Protein AF-A0A1G1T6R7-F1 (afdb_monomer)

Foldseek 3Di:
DKWFADPVQWIADFDDPPDDDDDPVPRFDADPVRDGDTDSDPVRVQVVVVVVQKDFDDWDWDDDDVGIMIDTDIDGHDPPPD

Mean predicted aligned error: 8.92 Å

pLDDT: mean 73.52, std 12.58, range [41.72, 90.75]

Solvent-accessible surface area (backbone atoms only — not comparable to full-atom values): 5118 Å² total; per-residue (Å²): 57,40,38,37,78,42,100,83,67,38,33,51,62,40,57,75,88,84,64,90,80,69,66,81,83,76,42,50,51,55,48,101,86,68,46,76,63,81,36,74,36,69,65,54,46,51,52,52,41,41,76,73,40,34,42,86,73,48,75,52,76,51,78,50,99,95,48,68,35,47,36,38,44,68,43,73,65,70,79,78,84,128

Sequence (82 aa):
MKAREKFNGRVVVSIDYGQQQKPLSENLFRDPAGQTVEFNSAVDALNWLNAQGWELASTFFLVDDGDSAAYYVLRRRLPKAG

Radius of gyration: 13.65 Å; Cα contacts (8 Å, |Δi|>4): 115; chains: 1; bounding box: 38×24×42 Å

Secondary structure (DSSP, 8-state):
-EEEE-TTS-EEEE---SS-PPPTTSSS-B-TTSPBPPBSSHHHHHHHHHHTTEEEEEEEEEEETTEEEEEEEEEE-PPPP-

Nearest PDB structures (foldseek):
  6s4l-assembly1_D  TM=5.537E-01  e=2.876E-02  Homo sapiens
  6s4l-assembly1_E  TM=5.493E-01  e=3.440E-02  Homo sapiens
  8bgt-assembly1_A  TM=7.483E-01  e=1.486E+00  Photorhabdus laumondii subsp. laumondii TTO1
  8hkz-assembly1_L15E  TM=3.368E-01  e=1.038E+00  Sulfolobus acidocaldarius DSM 639
  6z1p-assembly1_BX  TM=4.479E-01  e=3.432E+00  Tetrahymena thermophila SB210

Organism: NCBI:txid1908236

Structure (mmCIF, N/CA/C/O backbone):
data_AF-A0A1G1T6R7-F1
#
_entry.id   AF-A0A1G1T6R7-F1
#
loop_
_atom_site.group_PDB
_atom_site.id
_atom_site.type_symbol
_atom_site.label_atom_id
_atom_site.label_alt_id
_atom_site.label_comp_id
_atom_site.label_asym_id
_atom_site.label_entity_id
_atom_site.label_seq_id
_atom_site.pdbx_PDB_ins_code
_atom_site.Cartn_x
_atom_site.Cartn_y
_atom_site.Cartn_z
_atom_site.occupancy
_atom_site.B_iso_or_equiv
_atom_site.auth_seq_id
_atom_site.auth_comp_id
_atom_site.auth_asym_id
_atom_site.auth_atom_id
_atom_site.pdbx_PDB_model_num
ATOM 1 N N . MET A 1 1 ? -6.193 3.070 -4.761 1.00 78.81 1 MET A N 1
ATOM 2 C CA . MET A 1 1 ? -4.731 3.250 -4.652 1.00 78.81 1 MET A CA 1
ATOM 3 C C . MET A 1 1 ? -4.105 2.925 -5.999 1.00 78.81 1 MET A C 1
ATOM 5 O O . MET A 1 1 ? -4.462 1.913 -6.583 1.00 78.81 1 MET A O 1
ATOM 9 N N . LYS A 1 2 ? -3.220 3.779 -6.508 1.00 76.62 2 LYS A N 1
ATOM 10 C CA . LYS A 1 2 ? -2.417 3.565 -7.712 1.00 76.62 2 LYS A CA 1
ATOM 11 C C . LYS A 1 2 ? -0.953 3.475 -7.296 1.00 76.62 2 LYS A C 1
ATOM 13 O O . LYS A 1 2 ? -0.470 4.375 -6.613 1.00 76.62 2 LYS A O 1
ATOM 18 N N . ALA A 1 3 ? -0.270 2.412 -7.695 1.00 74.81 3 ALA A N 1
ATOM 19 C CA . ALA A 1 3 ? 1.165 2.247 -7.502 1.00 74.81 3 ALA A CA 1
ATOM 20 C C . ALA A 1 3 ? 1.889 2.463 -8.834 1.00 74.81 3 ALA A C 1
ATOM 22 O O . ALA A 1 3 ? 1.487 1.903 -9.856 1.00 74.81 3 ALA A O 1
ATOM 23 N N . ARG A 1 4 ? 2.950 3.270 -8.815 1.00 71.62 4 ARG A N 1
ATOM 24 C CA . ARG A 1 4 ? 3.875 3.444 -9.940 1.00 71.62 4 ARG A CA 1
ATOM 25 C C . ARG A 1 4 ? 5.298 3.185 -9.473 1.00 71.62 4 ARG A C 1
ATOM 27 O O . ARG A 1 4 ? 5.726 3.764 -8.472 1.00 71.62 4 ARG A O 1
ATOM 34 N N . GLU A 1 5 ? 6.016 2.346 -10.200 1.00 69.06 5 GLU A N 1
ATOM 35 C CA . GLU A 1 5 ? 7.437 2.110 -9.962 1.00 69.06 5 GLU A CA 1
ATOM 36 C C . GLU A 1 5 ? 8.264 3.303 -10.454 1.00 69.06 5 GLU A C 1
ATOM 38 O O . GLU A 1 5 ? 7.978 3.907 -11.487 1.00 69.06 5 GLU A O 1
ATOM 43 N N . LYS A 1 6 ? 9.286 3.674 -9.684 1.00 69.69 6 LYS A N 1
ATOM 44 C CA . LYS A 1 6 ? 10.322 4.627 -10.082 1.00 69.69 6 LYS A CA 1
ATOM 45 C C . LYS A 1 6 ? 11.554 3.869 -10.564 1.00 69.69 6 LYS A C 1
ATOM 47 O O . LYS A 1 6 ? 11.829 2.758 -10.125 1.00 69.69 6 LYS A O 1
ATOM 52 N N . PHE A 1 7 ? 12.379 4.550 -11.355 1.00 66.31 7 PHE A N 1
ATOM 53 C CA . PHE A 1 7 ? 13.654 4.043 -11.883 1.00 66.31 7 PHE A CA 1
ATOM 54 C C . PHE A 1 7 ? 14.651 3.511 -10.833 1.00 66.31 7 PHE A C 1
ATOM 56 O O . PHE A 1 7 ?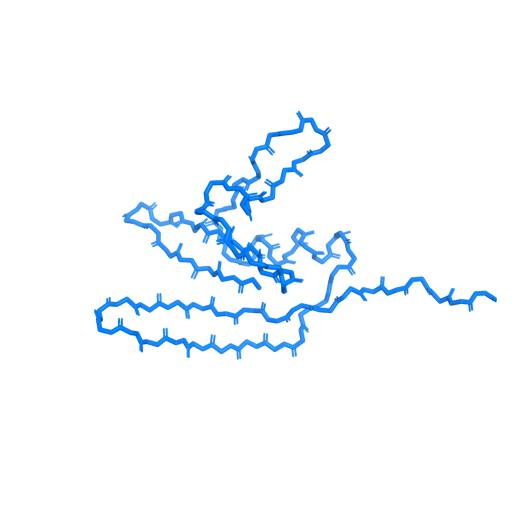 15.589 2.811 -11.193 1.00 66.31 7 PHE A O 1
ATOM 63 N N . ASN A 1 8 ? 14.476 3.822 -9.543 1.00 71.25 8 ASN A N 1
ATOM 64 C CA . ASN A 1 8 ? 15.319 3.329 -8.446 1.00 71.25 8 ASN A CA 1
ATOM 65 C C . ASN A 1 8 ? 14.672 2.198 -7.621 1.00 71.25 8 ASN A C 1
ATOM 67 O O . ASN A 1 8 ? 15.090 1.962 -6.491 1.00 71.25 8 ASN A O 1
ATOM 71 N N . GLY A 1 9 ? 13.623 1.551 -8.139 1.00 65.12 9 GLY A N 1
ATOM 72 C CA . GLY A 1 9 ? 12.906 0.467 -7.459 1.00 65.12 9 GLY A CA 1
ATOM 73 C C . GLY A 1 9 ? 11.957 0.921 -6.345 1.00 65.12 9 GLY A C 1
ATOM 74 O O . GLY A 1 9 ? 11.295 0.089 -5.735 1.00 65.12 9 GLY A O 1
ATOM 75 N N . ARG A 1 10 ? 11.854 2.229 -6.069 1.00 71.00 10 ARG A N 1
ATOM 76 C CA . ARG A 1 10 ? 10.877 2.771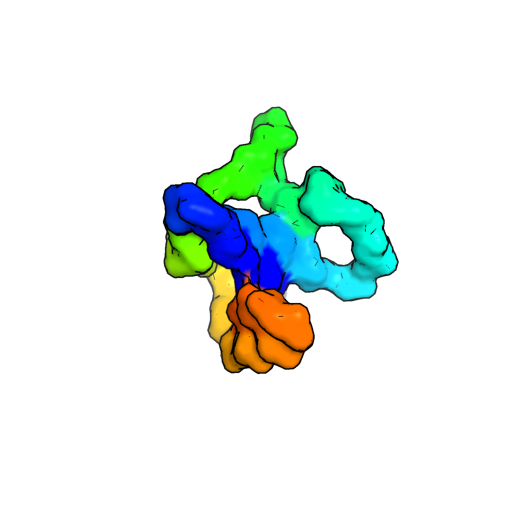 -5.108 1.00 71.00 10 ARG A CA 1
ATOM 77 C C . ARG A 1 10 ? 9.508 2.877 -5.763 1.00 71.00 10 ARG A C 1
ATOM 79 O O . ARG A 1 10 ? 9.404 3.176 -6.950 1.00 71.00 10 ARG A O 1
ATOM 86 N N . VAL A 1 11 ? 8.449 2.723 -4.978 1.00 65.56 11 VAL A N 1
ATOM 87 C CA . VAL A 1 11 ? 7.072 2.838 -5.469 1.00 65.56 11 VAL A CA 1
ATOM 88 C C . VAL A 1 11 ? 6.448 4.122 -4.940 1.00 65.56 11 VAL A C 1
ATOM 90 O O . VAL A 1 11 ? 6.476 4.390 -3.741 1.00 65.56 11 VAL A O 1
ATOM 93 N N . VAL A 1 12 ? 5.853 4.922 -5.828 1.00 64.62 12 VAL A N 1
ATOM 94 C CA . VAL A 1 12 ? 4.957 6.007 -5.411 1.00 64.62 12 VAL A CA 1
ATOM 95 C C . VAL A 1 12 ? 3.535 5.498 -5.423 1.00 64.62 12 VAL A C 1
ATOM 97 O O . VAL A 1 12 ? 3.046 4.974 -6.425 1.00 64.62 12 VAL A O 1
ATOM 100 N N . VAL A 1 13 ? 2.876 5.689 -4.289 1.00 65.00 13 VAL A N 1
ATOM 101 C CA . VAL A 1 13 ? 1.505 5.276 -4.059 1.00 65.00 13 VAL A CA 1
ATOM 102 C C . VAL A 1 13 ? 0.638 6.519 -3.927 1.00 65.00 13 VAL A C 1
ATOM 104 O O . VAL A 1 13 ? 0.869 7.339 -3.043 1.00 65.00 13 VAL A O 1
ATOM 107 N N . SER A 1 14 ? -0.374 6.650 -4.782 1.00 66.31 14 SER A N 1
ATOM 108 C CA . SER A 1 14 ? -1.432 7.649 -4.614 1.00 66.31 14 SER A CA 1
ATOM 109 C C . SER A 1 14 ? -2.753 6.971 -4.271 1.00 66.31 14 SER A C 1
ATOM 111 O O . SER A 1 14 ? -3.033 5.856 -4.722 1.00 66.31 14 SER A O 1
ATOM 113 N N . ILE A 1 15 ? -3.593 7.618 -3.467 1.00 66.00 15 ILE A N 1
ATOM 114 C CA . ILE A 1 15 ? -4.968 7.162 -3.244 1.00 66.00 15 ILE A CA 1
ATOM 115 C C . ILE A 1 15 ? -5.939 8.146 -3.859 1.00 66.00 15 ILE A C 1
ATOM 117 O O . ILE A 1 15 ? -5.840 9.350 -3.664 1.00 66.00 15 ILE A O 1
ATOM 121 N N . ASP A 1 16 ? -6.878 7.586 -4.611 1.00 64.81 16 ASP A N 1
ATOM 122 C CA . ASP A 1 16 ? -8.046 8.291 -5.093 1.00 64.81 16 ASP A CA 1
ATOM 123 C C . ASP A 1 16 ? -9.210 8.020 -4.136 1.00 64.81 16 ASP A C 1
ATOM 125 O O . ASP A 1 16 ? -9.582 6.863 -3.932 1.00 64.81 16 ASP A O 1
ATOM 129 N N . TYR A 1 17 ? -9.740 9.083 -3.530 1.00 60.81 17 TYR A N 1
ATOM 130 C CA . TYR A 1 17 ? -10.924 9.051 -2.668 1.00 60.81 17 TYR A CA 1
ATOM 131 C C . TYR A 1 17 ? -12.199 9.514 -3.406 1.00 60.81 17 TYR A C 1
ATOM 133 O O . TYR A 1 17 ? -13.224 9.727 -2.763 1.00 60.81 17 TYR A O 1
ATOM 141 N N . GLY A 1 18 ? -12.156 9.691 -4.734 1.00 51.50 18 GLY A N 1
ATOM 142 C CA . GLY A 1 18 ? -13.299 10.112 -5.553 1.00 51.50 18 GLY A CA 1
ATOM 143 C C . GLY A 1 18 ? -13.537 11.628 -5.622 1.00 51.50 18 GLY A C 1
ATOM 144 O O . GLY A 1 18 ? -14.612 12.050 -6.037 1.00 51.50 18 GLY A O 1
ATOM 145 N N . GLN A 1 19 ? -12.568 12.459 -5.221 1.00 48.81 19 GLN A N 1
ATOM 146 C CA . GLN A 1 19 ? -12.619 13.926 -5.362 1.00 48.81 19 GLN A CA 1
ATOM 147 C C . GLN A 1 19 ? -11.835 14.389 -6.604 1.00 48.81 19 GLN A C 1
ATOM 149 O O . GLN A 1 19 ? -10.901 13.706 -7.020 1.00 48.81 19 GLN A O 1
ATOM 154 N N . GLN A 1 20 ? -12.190 15.547 -7.191 1.00 41.72 20 GLN A N 1
ATOM 155 C CA . GLN A 1 20 ? -11.453 16.143 -8.320 1.00 41.72 20 GLN A CA 1
ATOM 156 C C . GLN A 1 20 ? -9.960 16.251 -7.977 1.00 41.72 20 GLN A C 1
ATOM 158 O O . GLN A 1 20 ? -9.561 16.983 -7.071 1.00 41.72 20 GLN A O 1
ATOM 163 N N . GLN A 1 21 ? -9.145 15.477 -8.692 1.00 47.50 21 GLN A N 1
ATOM 164 C CA . GLN A 1 21 ? -7.739 15.277 -8.368 1.00 47.50 21 GLN A CA 1
ATOM 165 C C . GLN A 1 21 ? -6.917 16.525 -8.705 1.00 47.50 21 GLN A C 1
ATOM 167 O O . GLN A 1 21 ? -6.836 16.931 -9.865 1.00 47.50 21 GLN A O 1
ATOM 172 N N . LYS A 1 22 ? -6.263 17.108 -7.699 1.00 49.03 22 LYS A N 1
ATOM 173 C CA . LYS A 1 22 ? -5.140 18.037 -7.891 1.00 49.03 22 LYS A CA 1
ATOM 174 C C . LYS A 1 22 ? -3.835 17.254 -8.144 1.00 49.03 22 LYS A C 1
ATOM 176 O O . LYS A 1 22 ? -3.813 16.040 -7.921 1.00 49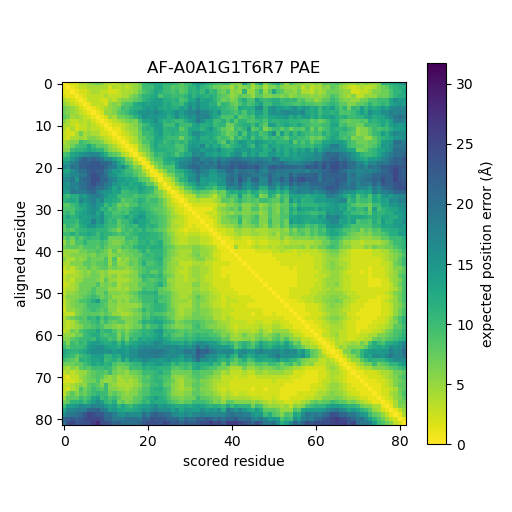.03 22 LYS A O 1
ATOM 181 N N . PRO A 1 23 ? -2.764 17.897 -8.655 1.00 48.09 23 PRO A N 1
ATOM 182 C CA . PRO A 1 23 ? -1.519 17.228 -9.038 1.00 48.09 23 PRO A CA 1
ATOM 183 C C . PRO A 1 23 ? -0.934 16.332 -7.935 1.00 48.09 23 PRO A C 1
ATOM 185 O O . PRO A 1 23 ? -1.138 16.563 -6.746 1.00 48.09 23 PRO A O 1
ATOM 188 N N . LEU A 1 24 ? -0.158 15.330 -8.364 1.00 49.19 24 LEU A N 1
ATOM 189 C CA . LEU A 1 24 ? 0.389 14.186 -7.610 1.00 49.19 24 LEU A CA 1
ATOM 190 C C . LEU A 1 24 ? 0.907 14.465 -6.177 1.00 49.19 24 LEU A C 1
ATOM 192 O O . LEU A 1 24 ? 0.934 13.548 -5.361 1.00 49.19 24 LEU A O 1
ATOM 196 N N . SER A 1 25 ? 1.335 15.693 -5.873 1.00 51.97 25 SER A N 1
ATOM 197 C CA . SER A 1 25 ? 1.897 16.117 -4.584 1.00 51.97 25 SER A CA 1
ATOM 198 C C . SER A 1 25 ? 0.882 16.234 -3.442 1.00 51.97 25 SER A C 1
ATOM 200 O O . SER A 1 25 ? 1.280 16.181 -2.279 1.00 51.97 25 SER A O 1
ATOM 202 N N . GLU A 1 26 ? -0.410 16.402 -3.736 1.00 51.91 26 GLU A N 1
ATOM 203 C CA . GLU A 1 26 ? -1.440 16.619 -2.703 1.00 51.91 26 GLU A CA 1
ATOM 204 C C . GLU A 1 26 ? -2.120 15.324 -2.225 1.00 51.91 26 GLU A C 1
ATOM 206 O O . GLU A 1 26 ? -2.704 15.306 -1.146 1.00 51.91 26 GLU A O 1
ATOM 211 N N . ASN A 1 27 ? -1.972 14.219 -2.965 1.00 58.50 27 ASN A N 1
ATOM 212 C CA . ASN A 1 27 ? -2.649 12.942 -2.681 1.00 58.50 27 ASN A CA 1
ATOM 213 C C . ASN A 1 27 ? -1.738 11.894 -2.018 1.00 58.50 27 ASN A C 1
ATOM 215 O O . ASN A 1 27 ? -2.039 10.696 -2.029 1.00 58.50 27 ASN A O 1
ATOM 219 N N . LEU A 1 28 ? -0.594 12.331 -1.492 1.00 64.56 28 LEU A N 1
ATOM 220 C CA . LEU A 1 28 ? 0.334 11.473 -0.767 1.00 64.56 28 LEU A CA 1
ATOM 221 C C . LEU A 1 28 ? -0.169 11.253 0.659 1.00 64.56 28 LEU A C 1
ATOM 223 O O . LEU A 1 28 ? -0.690 12.172 1.295 1.00 64.56 28 LEU A O 1
ATOM 227 N N . PHE A 1 29 ? 0.019 10.042 1.179 1.00 66.62 29 PHE A N 1
ATOM 228 C CA . PHE A 1 29 ? -0.245 9.791 2.589 1.00 66.62 29 PHE A CA 1
ATOM 229 C C . PHE A 1 29 ? 0.654 10.642 3.456 1.00 66.62 29 PHE A C 1
ATOM 231 O O . 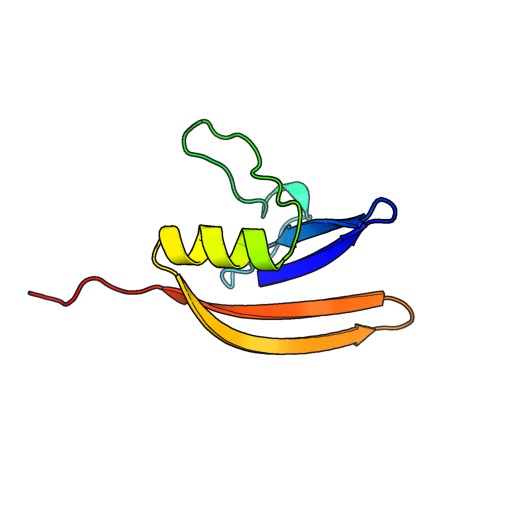PHE A 1 29 ? 1.856 10.707 3.216 1.00 66.62 29 PHE A O 1
ATOM 238 N N . ARG A 1 30 ? 0.062 11.248 4.481 1.00 71.88 30 ARG A N 1
ATOM 239 C CA . ARG A 1 30 ? 0.798 11.948 5.519 1.00 71.88 30 ARG A CA 1
ATOM 240 C C . ARG A 1 30 ? 0.594 11.255 6.853 1.00 71.88 30 ARG A C 1
ATOM 242 O O . ARG A 1 30 ? -0.513 10.808 7.155 1.00 71.88 30 ARG A O 1
ATOM 249 N N . ASP A 1 31 ? 1.669 11.142 7.617 1.00 68.38 31 ASP A N 1
ATOM 250 C CA . ASP A 1 31 ? 1.606 10.721 9.011 1.00 68.38 31 ASP A CA 1
ATOM 251 C C . ASP A 1 31 ? 0.908 11.805 9.874 1.00 68.38 31 ASP A C 1
ATOM 253 O O . ASP A 1 31 ? 0.616 12.903 9.383 1.00 68.38 31 ASP A O 1
ATOM 257 N N . PRO A 1 32 ? 0.625 11.545 11.165 1.00 69.75 32 PRO A N 1
ATOM 258 C CA . PRO A 1 32 ? 0.050 12.555 12.058 1.00 69.75 32 PRO A CA 1
ATOM 259 C C . PRO A 1 32 ? 0.905 13.823 12.227 1.00 69.75 32 PRO A C 1
ATOM 261 O O . PRO A 1 32 ? 0.382 14.848 12.655 1.00 69.75 32 PRO A O 1
ATOM 264 N N . ALA A 1 33 ? 2.199 13.769 11.896 1.00 73.19 33 ALA A N 1
ATOM 265 C CA . ALA A 1 33 ? 3.114 14.909 11.906 1.00 73.19 33 ALA A CA 1
ATOM 266 C C . ALA A 1 33 ? 3.115 15.690 10.572 1.00 73.19 33 ALA A C 1
ATOM 268 O O . ALA A 1 33 ? 3.816 16.692 10.442 1.00 73.19 33 ALA A O 1
ATOM 269 N N . GLY A 1 34 ? 2.319 15.267 9.583 1.00 71.75 34 GLY A N 1
ATOM 270 C CA . GLY A 1 34 ? 2.186 15.916 8.281 1.00 71.75 34 GLY A CA 1
ATOM 271 C C . GLY A 1 34 ? 3.261 15.533 7.258 1.00 71.75 34 GLY A C 1
ATOM 272 O O . GLY A 1 34 ? 3.277 16.123 6.170 1.00 71.75 34 GLY A O 1
ATOM 273 N N . GLN A 1 35 ? 4.130 14.567 7.571 1.00 73.38 35 GLN A N 1
ATOM 274 C CA . GLN A 1 35 ? 5.198 14.095 6.688 1.00 73.38 35 GLN A CA 1
ATOM 275 C C . GLN A 1 35 ? 4.679 13.064 5.695 1.00 73.38 35 GLN A C 1
ATOM 277 O O . GLN A 1 35 ? 3.919 12.169 6.058 1.00 73.38 35 GLN A O 1
ATOM 282 N N . THR A 1 36 ? 5.133 13.165 4.446 1.00 74.38 36 THR A N 1
ATOM 283 C CA . THR A 1 36 ? 4.841 12.178 3.404 1.00 74.38 36 THR A CA 1
ATOM 284 C C . THR A 1 36 ? 5.340 10.796 3.815 1.00 74.38 36 THR A C 1
ATOM 286 O O . THR A 1 36 ? 6.526 10.612 4.079 1.00 74.38 36 THR A O 1
ATOM 289 N N . VAL A 1 37 ? 4.446 9.812 3.803 1.00 74.69 37 VAL A N 1
ATOM 290 C CA . VAL A 1 37 ? 4.794 8.407 3.998 1.00 74.69 37 VAL A CA 1
ATOM 291 C C . VAL A 1 37 ? 5.296 7.845 2.670 1.00 74.69 37 VAL A C 1
ATOM 293 O O . VAL A 1 37 ? 4.560 7.795 1.683 1.00 74.69 37 VAL A O 1
ATOM 296 N N . GLU A 1 38 ? 6.559 7.427 2.645 1.00 75.56 38 GLU A N 1
ATOM 297 C CA . GLU A 1 38 ? 7.143 6.680 1.532 1.00 75.56 38 GLU A CA 1
ATOM 298 C C . GLU A 1 38 ? 7.136 5.180 1.835 1.00 75.56 38 GLU A C 1
ATOM 300 O O . GLU A 1 38 ? 7.381 4.761 2.966 1.00 75.56 38 GLU A O 1
ATOM 305 N N . PHE A 1 39 ? 6.887 4.365 0.811 1.00 80.25 39 PHE A N 1
ATOM 306 C CA . PHE A 1 39 ? 6.882 2.908 0.922 1.00 80.25 39 PHE A CA 1
ATOM 307 C C . PHE A 1 39 ? 7.964 2.310 0.022 1.00 80.25 39 PHE A C 1
ATOM 309 O O . PHE A 1 39 ? 8.176 2.783 -1.098 1.00 80.25 39 PHE A O 1
ATOM 316 N N . ASN A 1 40 ? 8.637 1.255 0.491 1.00 81.94 40 ASN A N 1
ATOM 317 C CA . ASN A 1 40 ? 9.654 0.571 -0.313 1.00 81.94 40 ASN A CA 1
ATOM 318 C C . ASN A 1 40 ? 9.021 -0.344 -1.370 1.00 81.94 40 ASN A C 1
ATOM 320 O O . ASN A 1 40 ? 9.662 -0.660 -2.365 1.00 81.94 40 ASN A O 1
ATOM 324 N N . SER A 1 41 ? 7.756 -0.734 -1.188 1.00 80.44 41 SER A N 1
ATOM 325 C CA . SER A 1 41 ? 6.989 -1.523 -2.151 1.00 80.44 41 SER A CA 1
ATOM 326 C C . SER A 1 41 ? 5.482 -1.236 -2.072 1.00 80.44 41 SER A C 1
ATOM 328 O O . SER A 1 41 ? 4.981 -0.665 -1.100 1.00 80.44 41 SER A O 1
ATOM 330 N N . ALA A 1 42 ? 4.725 -1.680 -3.082 1.00 82.81 42 ALA A N 1
ATOM 331 C CA . ALA A 1 42 ? 3.261 -1.661 -3.025 1.00 82.81 42 ALA A CA 1
ATOM 332 C C . ALA A 1 42 ? 2.713 -2.556 -1.895 1.00 82.81 42 ALA A C 1
ATOM 334 O O . ALA A 1 42 ? 1.698 -2.223 -1.288 1.00 82.81 42 ALA A O 1
ATOM 335 N N . VAL A 1 43 ? 3.399 -3.661 -1.579 1.00 87.62 43 VAL A N 1
ATOM 336 C CA . VAL A 1 43 ? 3.025 -4.570 -0.483 1.00 87.62 43 VAL A CA 1
ATOM 337 C C . VAL A 1 43 ? 3.188 -3.886 0.873 1.00 87.62 43 VAL A C 1
ATOM 339 O O . VAL A 1 43 ? 2.295 -3.989 1.711 1.00 87.62 43 VAL A O 1
ATOM 342 N N . ASP A 1 44 ? 4.261 -3.117 1.071 1.00 84.56 44 ASP A N 1
ATOM 343 C CA . ASP A 1 44 ? 4.462 -2.338 2.301 1.00 84.56 44 ASP A CA 1
ATOM 344 C C . ASP A 1 44 ? 3.334 -1.326 2.500 1.00 84.56 44 ASP A C 1
ATOM 346 O O . ASP A 1 44 ? 2.793 -1.197 3.600 1.00 84.56 44 ASP A O 1
ATOM 350 N N . ALA A 1 45 ? 2.924 -0.658 1.418 1.00 84.12 45 ALA A N 1
ATOM 351 C CA . ALA A 1 45 ? 1.796 0.262 1.443 1.00 84.12 45 ALA A CA 1
ATOM 352 C C . ALA A 1 45 ? 0.485 -0.451 1.803 1.00 84.12 45 ALA A C 1
ATOM 354 O O . ALA A 1 45 ? -0.269 0.039 2.640 1.00 84.12 45 ALA A O 1
ATOM 355 N N . LEU A 1 46 ? 0.214 -1.624 1.221 1.00 87.75 46 LEU A N 1
ATOM 356 C CA . LEU A 1 46 ? -0.977 -2.417 1.541 1.00 87.75 46 LEU A CA 1
ATOM 357 C C . LEU A 1 46 ? -0.983 -2.894 2.997 1.00 87.75 46 LEU A C 1
ATOM 359 O O . LEU A 1 46 ? -2.020 -2.816 3.655 1.00 87.75 46 LEU A O 1
ATOM 363 N N . ASN A 1 47 ? 0.161 -3.340 3.515 1.00 89.44 47 ASN A N 1
ATOM 364 C CA . ASN A 1 47 ? 0.304 -3.756 4.908 1.00 89.44 47 ASN A CA 1
ATOM 365 C C . ASN A 1 47 ? 0.051 -2.588 5.864 1.00 89.44 47 ASN A C 1
ATOM 367 O O . ASN A 1 47 ? -0.702 -2.727 6.831 1.00 89.44 47 ASN A O 1
ATOM 371 N N . TRP A 1 48 ? 0.619 -1.418 5.565 1.00 85.62 48 TRP A N 1
ATOM 372 C CA . TRP A 1 48 ? 0.370 -0.204 6.334 1.00 85.62 48 TRP A CA 1
ATOM 373 C C . TRP A 1 48 ? -1.110 0.195 6.289 1.00 85.62 48 TRP A C 1
ATOM 375 O O . TRP A 1 48 ? -1.719 0.413 7.334 1.00 85.62 48 TRP A O 1
ATOM 385 N N . LEU A 1 49 ? -1.733 0.200 5.107 1.00 84.56 49 LEU A N 1
ATOM 386 C CA . LEU A 1 49 ? -3.160 0.503 4.938 1.00 84.56 49 LEU A CA 1
ATOM 387 C C . LEU A 1 49 ? -4.048 -0.477 5.702 1.00 84.56 49 LEU A C 1
ATOM 389 O O . LEU A 1 49 ? -5.028 -0.065 6.328 1.00 84.56 49 LEU A O 1
ATOM 393 N N . ASN A 1 50 ? -3.674 -1.755 5.714 1.00 89.31 50 ASN A N 1
ATOM 394 C CA . ASN A 1 50 ? -4.361 -2.762 6.501 1.00 89.31 50 ASN A CA 1
ATOM 395 C C . ASN A 1 50 ? -4.276 -2.476 8.002 1.00 89.31 50 ASN A C 1
ATOM 397 O O . ASN A 1 50 ? -5.295 -2.556 8.686 1.00 89.31 50 ASN A O 1
ATOM 401 N N . ALA A 1 51 ? -3.118 -2.064 8.518 1.00 87.38 51 ALA A N 1
ATOM 402 C CA . ALA A 1 51 ? -3.000 -1.629 9.911 1.00 87.38 51 ALA A CA 1
ATOM 403 C C . ALA A 1 51 ? 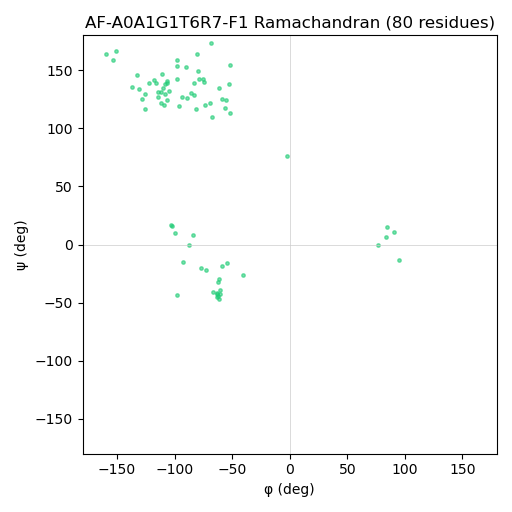-3.874 -0.396 10.225 1.00 87.38 51 ALA A C 1
ATOM 405 O O . ALA A 1 51 ? -4.385 -0.272 11.334 1.00 87.38 51 ALA A O 1
ATOM 406 N N . GLN A 1 52 ? -4.128 0.469 9.236 1.00 82.38 52 GLN A N 1
ATOM 407 C CA . GLN A 1 52 ? -4.993 1.652 9.358 1.00 82.38 52 GLN A CA 1
ATOM 408 C C . GLN A 1 52 ? -6.497 1.368 9.160 1.00 82.38 52 GLN A C 1
ATOM 410 O O . GLN A 1 52 ? -7.304 2.297 9.083 1.00 82.38 52 GLN A O 1
ATOM 415 N N . GLY A 1 53 ? -6.908 0.099 9.066 1.00 86.94 53 GLY A N 1
ATOM 416 C CA . GLY A 1 53 ? -8.324 -0.258 8.946 1.00 86.94 53 GLY A CA 1
ATOM 417 C C . GLY A 1 53 ? -8.846 -0.360 7.514 1.00 86.94 53 GLY A C 1
ATOM 418 O O . GLY A 1 53 ? -10.056 -0.463 7.325 1.00 86.94 53 GLY A O 1
ATOM 419 N N . TRP A 1 54 ? -7.979 -0.342 6.504 1.00 87.88 54 TRP A N 1
ATOM 420 C CA . TRP A 1 54 ? -8.376 -0.608 5.122 1.00 87.88 54 TRP A CA 1
ATOM 421 C C . TRP A 1 54 ? -8.261 -2.094 4.796 1.00 87.88 54 TRP A C 1
ATOM 423 O O . TRP A 1 54 ? -7.471 -2.824 5.380 1.00 87.88 54 TRP A O 1
ATOM 433 N N . GLU A 1 55 ? -9.057 -2.563 3.852 1.00 90.06 55 GLU A N 1
ATOM 434 C CA . GLU A 1 55 ? -9.032 -3.938 3.375 1.00 90.06 55 GLU A CA 1
ATOM 435 C C . GLU A 1 55 ? -8.992 -3.935 1.851 1.00 90.06 55 GLU A C 1
ATOM 437 O O . GLU A 1 55 ? -9.735 -3.191 1.207 1.00 90.06 55 GLU A O 1
ATOM 442 N N . LEU A 1 56 ? -8.112 -4.750 1.273 1.00 90.12 56 LEU A N 1
ATOM 443 C CA . LEU A 1 56 ? -8.000 -4.897 -0.173 1.00 90.12 56 LEU A CA 1
ATOM 444 C C . LEU A 1 56 ? -9.235 -5.619 -0.718 1.00 90.12 56 LEU A C 1
ATOM 446 O O . LEU A 1 56 ? -9.531 -6.737 -0.312 1.00 90.12 56 LEU A O 1
ATOM 450 N N . ALA A 1 57 ? -9.945 -4.967 -1.636 1.00 90.19 57 ALA A N 1
ATOM 451 C CA . ALA A 1 57 ? -11.145 -5.498 -2.271 1.00 90.19 57 ALA A CA 1
ATOM 452 C C . ALA A 1 57 ? -10.841 -6.118 -3.641 1.00 90.19 57 ALA A C 1
ATOM 454 O O . ALA A 1 57 ? -11.345 -7.192 -3.954 1.00 90.19 57 ALA A O 1
ATOM 455 N N . SER A 1 58 ? -10.025 -5.452 -4.461 1.00 90.38 58 SER A N 1
ATOM 456 C CA . SER A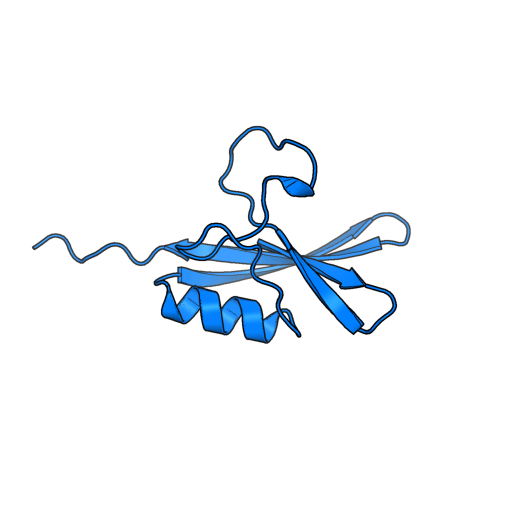 1 58 ? -9.628 -5.957 -5.778 1.00 90.38 58 SER A CA 1
ATOM 457 C C . SER A 1 58 ? -8.353 -5.292 -6.292 1.00 90.38 58 SER A C 1
ATOM 459 O O . SER A 1 58 ? -7.936 -4.239 -5.798 1.00 90.38 58 SER A O 1
ATOM 461 N N . THR A 1 59 ? -7.741 -5.911 -7.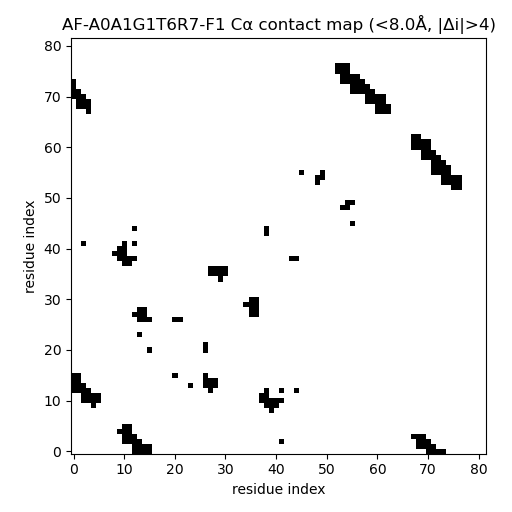300 1.00 90.75 59 THR A N 1
ATOM 462 C CA . THR A 1 59 ? -6.582 -5.380 -8.021 1.00 90.75 59 THR A CA 1
ATOM 463 C C . THR A 1 59 ? -6.781 -5.504 -9.526 1.00 90.75 59 THR A C 1
ATOM 465 O O . THR A 1 59 ? -7.412 -6.449 -9.999 1.00 90.75 59 THR A O 1
ATOM 468 N N . PHE A 1 60 ? -6.262 -4.542 -10.285 1.00 86.88 60 PHE A N 1
ATOM 469 C CA . PHE A 1 60 ? -6.224 -4.600 -11.746 1.00 86.88 60 PHE A CA 1
ATOM 470 C C . PHE A 1 60 ? -5.061 -3.771 -12.293 1.00 86.88 60 PHE A C 1
ATOM 472 O O . PHE A 1 60 ? -4.547 -2.877 -11.619 1.00 86.88 60 PHE A O 1
ATOM 479 N N . PHE A 1 61 ? -4.647 -4.068 -13.521 1.00 82.56 61 PHE A N 1
ATOM 480 C CA . PHE A 1 61 ? -3.606 -3.327 -14.225 1.00 82.56 61 PHE A CA 1
ATOM 481 C C . PHE A 1 61 ? -4.239 -2.481 -15.320 1.00 82.56 61 PHE A C 1
ATOM 483 O O . PHE A 1 61 ? -5.134 -2.947 -16.023 1.00 82.56 61 PHE A O 1
ATOM 490 N N . LEU A 1 62 ? -3.753 -1.253 -15.476 1.00 79.06 62 LEU A N 1
ATOM 491 C CA . LEU A 1 62 ? -3.961 -0.490 -16.699 1.00 79.06 62 LEU A CA 1
ATOM 492 C C . LEU A 1 62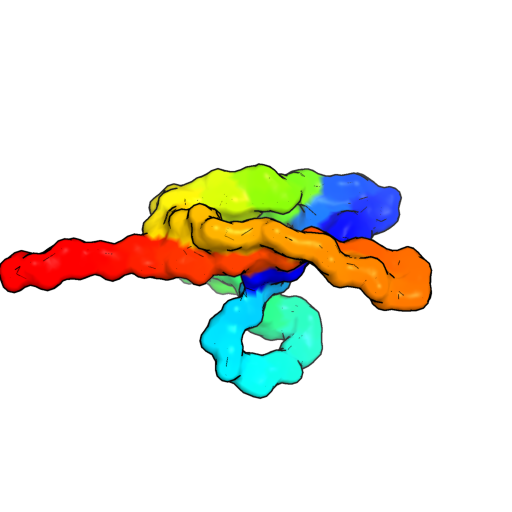 ? -2.604 -0.302 -17.364 1.00 79.06 62 LEU A C 1
ATOM 494 O O . LEU A 1 62 ? -1.628 0.068 -16.705 1.00 79.06 62 LEU A O 1
ATOM 498 N N . VAL A 1 63 ? -2.572 -0.594 -18.658 1.00 74.44 63 VAL A N 1
ATOM 499 C CA . VAL A 1 63 ? -1.436 -0.341 -19.536 1.00 74.44 63 VAL A CA 1
ATOM 500 C C . VAL A 1 63 ? -1.863 0.795 -20.451 1.00 74.44 63 VAL A C 1
ATOM 502 O O . VAL A 1 63 ? -2.872 0.667 -21.141 1.00 74.44 63 VAL A O 1
ATOM 505 N N . ASP A 1 64 ? -1.138 1.904 -20.405 1.00 70.50 64 ASP A N 1
ATOM 506 C CA . ASP A 1 64 ? -1.357 3.073 -21.252 1.00 70.50 64 ASP A CA 1
ATOM 507 C C . ASP A 1 64 ? -0.026 3.425 -21.910 1.00 70.50 64 ASP A C 1
ATOM 509 O O . ASP A 1 64 ? 0.967 3.527 -21.209 1.00 70.50 64 ASP A O 1
ATOM 513 N N . ASP A 1 65 ? -0.004 3.507 -23.237 1.00 59.25 65 ASP A N 1
ATOM 514 C CA . ASP A 1 65 ? 1.149 3.682 -24.140 1.00 59.25 65 ASP A CA 1
ATOM 515 C C . ASP A 1 65 ? 2.547 3.839 -23.473 1.00 59.25 65 ASP A C 1
ATOM 517 O O . ASP A 1 65 ? 3.104 4.930 -23.363 1.00 59.25 65 ASP A O 1
ATOM 521 N N . GLY A 1 66 ? 3.121 2.722 -22.997 1.00 66.31 66 GLY A N 1
ATOM 522 C CA . GLY A 1 66 ? 4.465 2.651 -22.390 1.00 66.31 66 GLY A CA 1
ATOM 523 C C . GLY A 1 66 ? 4.538 2.751 -20.856 1.00 66.31 66 GLY A C 1
ATOM 524 O O . GLY A 1 66 ? 5.557 2.380 -20.276 1.00 66.31 66 GLY A O 1
ATOM 525 N N . ASP A 1 67 ? 3.460 3.158 -20.192 1.00 66.19 67 ASP A N 1
ATOM 526 C CA . ASP A 1 67 ? 3.293 3.210 -18.741 1.00 66.19 67 ASP A CA 1
ATOM 527 C C . ASP A 1 67 ? 2.353 2.088 -18.265 1.00 66.19 67 ASP A C 1
ATOM 529 O O . ASP A 1 67 ? 1.194 1.974 -18.670 1.00 66.19 67 ASP A O 1
ATOM 533 N N . SER A 1 68 ? 2.829 1.262 -17.332 1.00 71.38 68 SER A N 1
ATOM 534 C CA . SER A 1 68 ? 1.972 0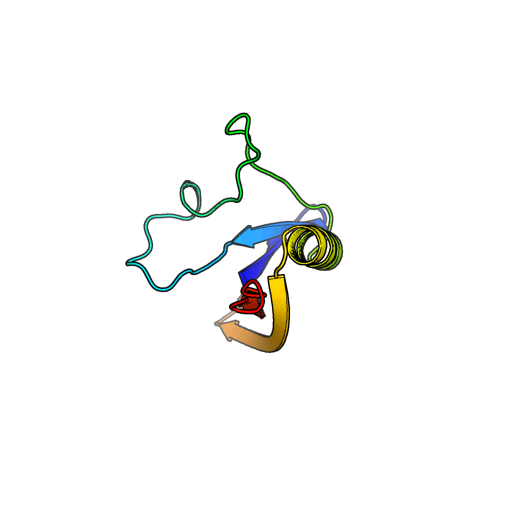.305 -16.623 1.00 71.38 68 SER A CA 1
ATOM 535 C C . SER A 1 68 ? 1.766 0.755 -15.182 1.00 71.38 68 SER A C 1
ATOM 537 O O . SER A 1 68 ? 2.683 1.240 -14.517 1.00 71.38 68 SER A O 1
ATOM 539 N N . ALA A 1 69 ? 0.535 0.634 -14.688 1.00 77.00 69 ALA A N 1
ATOM 540 C CA . ALA A 1 69 ? 0.228 0.927 -13.298 1.00 77.00 69 ALA A CA 1
ATOM 541 C C . ALA A 1 69 ? -0.694 -0.131 -12.698 1.00 77.00 69 ALA A C 1
ATOM 543 O O . ALA A 1 69 ? -1.710 -0.513 -13.286 1.00 77.00 69 ALA A O 1
ATOM 544 N N . ALA A 1 70 ? -0.351 -0.549 -11.482 1.00 82.56 70 ALA A N 1
ATOM 545 C CA . ALA A 1 70 ? -1.200 -1.395 -10.665 1.00 82.56 70 ALA A CA 1
ATOM 546 C C . ALA A 1 70 ? -2.184 -0.527 -9.873 1.00 82.56 70 ALA A C 1
ATOM 548 O O . ALA A 1 70 ? -1.806 0.445 -9.205 1.00 82.56 70 ALA A O 1
ATOM 549 N N . TYR A 1 71 ? -3.455 -0.899 -9.939 1.00 83.75 71 TYR A N 1
ATOM 550 C CA . TYR A 1 71 ? -4.539 -0.295 -9.186 1.00 83.75 71 TYR A CA 1
ATOM 551 C C . TYR A 1 71 ? -5.026 -1.276 -8.125 1.00 83.75 71 TYR A C 1
ATOM 553 O O . TYR A 1 71 ? -5.241 -2.456 -8.392 1.00 83.75 71 TYR A O 1
ATOM 561 N N . TYR A 1 72 ? -5.225 -0.758 -6.919 1.00 87.12 72 TYR A N 1
ATOM 562 C CA . TYR A 1 72 ? -5.692 -1.486 -5.748 1.00 87.12 72 TYR A CA 1
ATOM 563 C C . TYR A 1 72 ? -6.924 -0.772 -5.198 1.00 87.12 72 TYR A C 1
ATOM 565 O O . TYR A 1 72 ? -6.856 0.392 -4.777 1.00 87.12 72 TYR A O 1
ATOM 573 N N . VAL A 1 73 ? -8.062 -1.455 -5.219 1.00 87.75 73 VAL A N 1
ATOM 574 C CA . VAL A 1 73 ? -9.321 -0.964 -4.657 1.00 87.75 73 VAL A CA 1
ATOM 575 C C . VAL A 1 73 ? -9.379 -1.391 -3.201 1.00 87.75 73 VAL A C 1
ATOM 577 O O . VAL A 1 73 ? -9.221 -2.569 -2.890 1.00 87.75 73 VAL A O 1
ATOM 580 N N . LEU A 1 74 ? -9.595 -0.434 -2.304 1.00 88.31 74 LEU A N 1
ATOM 581 C CA . LEU A 1 74 ? -9.596 -0.658 -0.863 1.00 88.31 74 LEU A CA 1
ATOM 582 C C . LEU A 1 74 ? -10.942 -0.233 -0.286 1.00 88.31 74 LEU A C 1
ATOM 584 O O . LEU A 1 74 ? -11.467 0.820 -0.648 1.00 88.31 74 LEU A O 1
ATOM 588 N N . ARG A 1 75 ? -11.471 -1.024 0.644 1.00 88.19 75 ARG A N 1
ATOM 589 C CA . ARG A 1 75 ? -12.648 -0.678 1.447 1.00 88.19 75 ARG A CA 1
ATOM 590 C C . ARG A 1 75 ? -12.224 -0.351 2.871 1.00 88.19 75 ARG A C 1
ATOM 592 O O . ARG A 1 75 ? -11.339 -1.003 3.419 1.00 88.19 75 ARG A O 1
ATOM 599 N N . ARG A 1 76 ? -12.843 0.656 3.485 1.00 86.56 76 ARG A N 1
ATOM 600 C CA . ARG A 1 76 ? -12.584 0.976 4.892 1.00 86.56 76 ARG A CA 1
ATOM 601 C C . ARG A 1 76 ? -13.426 0.066 5.776 1.00 86.56 76 ARG A C 1
ATOM 603 O O . ARG A 1 76 ? -14.637 -0.019 5.586 1.00 86.56 76 ARG A O 1
ATOM 610 N N . ARG A 1 77 ? -12.802 -0.591 6.755 1.00 87.56 77 ARG A N 1
ATOM 611 C CA . ARG A 1 77 ? -13.527 -1.289 7.817 1.00 87.56 77 ARG A CA 1
ATOM 612 C C . ARG A 1 77 ? -14.230 -0.236 8.661 1.00 87.56 77 ARG A C 1
ATOM 614 O O . ARG A 1 77 ? -13.585 0.553 9.351 1.00 87.56 77 ARG A O 1
ATOM 621 N N . LEU A 1 78 ? -15.551 -0.194 8.555 1.00 80.38 78 LEU A N 1
ATOM 622 C CA . LEU A 1 78 ? -16.368 0.613 9.446 1.00 80.38 78 LEU A CA 1
ATOM 623 C C . LEU A 1 78 ? -16.433 -0.090 10.809 1.00 80.38 78 LEU A C 1
ATOM 625 O O . LEU A 1 78 ? -16.496 -1.325 10.846 1.00 80.38 78 LEU A O 1
ATOM 629 N N . PRO A 1 79 ? -16.416 0.655 11.927 1.00 73.06 79 PRO A N 1
ATOM 630 C CA . PRO A 1 79 ? -16.770 0.083 13.216 1.00 73.06 79 PRO A CA 1
ATOM 631 C C . PRO A 1 79 ? -18.134 -0.598 13.086 1.00 73.06 79 PRO A C 1
ATOM 633 O O . PRO A 1 79 ? -19.032 -0.050 12.440 1.00 73.06 79 PRO A O 1
ATOM 636 N N . LYS A 1 80 ? -18.303 -1.788 13.676 1.00 64.88 80 LYS A N 1
ATOM 637 C CA . LYS A 1 80 ? -19.649 -2.352 13.818 1.00 64.88 80 LYS A CA 1
ATOM 638 C C . LYS A 1 80 ? -20.485 -1.310 14.558 1.00 64.88 80 LYS A C 1
ATOM 640 O O . LYS A 1 80 ? -20.067 -0.865 15.626 1.00 64.88 80 LYS A O 1
ATOM 645 N N . ALA A 1 81 ? -21.605 -0.895 13.967 1.00 65.31 81 ALA A N 1
ATOM 646 C CA . ALA A 1 81 ? -22.599 -0.121 14.695 1.00 65.31 81 ALA A CA 1
ATOM 647 C C . ALA A 1 81 ? -22.996 -0.964 15.914 1.00 65.31 81 ALA A C 1
ATOM 649 O O . ALA A 1 81 ? -23.390 -2.122 15.747 1.00 65.31 81 ALA A O 1
ATOM 650 N N . GLY A 1 82 ? -22.717 -0.429 17.103 1.00 55.28 82 GLY A N 1
ATOM 651 C CA . GLY A 1 82 ? -23.109 -1.035 18.372 1.00 55.28 82 GLY A CA 1
ATOM 652 C C . GLY A 1 82 ? -24.610 -0.967 18.580 1.00 55.28 82 GLY A C 1
ATOM 653 O O . GLY A 1 82 ? -25.249 -0.093 17.950 1.00 55.28 82 GLY A O 1
#